Protein AF-R5PN26-F1 (afdb_monomer_lite)

Sequence (112 aa):
MVNINLGKIKCIGTSKNRIDGLVLKRNVTIREAKYILVNILGIELLTKDDFEDLEEYQEQNKEYTRVVNDWLSGKTDDTAIMEFAYDCSDDAIGIFNLIAIIYYLKKRNVID

Structure (mmCIF, N/CA/C/O backbone):
data_AF-R5PN26-F1
#
_entry.id   AF-R5PN26-F1
#
loop_
_atom_site.group_PDB
_atom_site.id
_atom_site.type_symbol
_atom_site.label_atom_id
_atom_site.label_alt_id
_atom_site.label_comp_id
_atom_site.label_asym_id
_atom_site.label_entity_id
_atom_site.label_seq_id
_atom_site.pdbx_PDB_ins_code
_atom_site.Cartn_x
_atom_site.Cartn_y
_atom_site.Cartn_z
_atom_site.occupancy
_atom_site.B_iso_or_equiv
_atom_site.auth_seq_id
_atom_site.auth_comp_id
_atom_site.auth_asym_id
_atom_site.auth_atom_id
_atom_site.pdbx_PDB_model_num
ATOM 1 N N . MET A 1 1 ? -9.295 -18.587 -17.925 1.00 70.00 1 MET A N 1
ATOM 2 C CA . MET A 1 1 ? -7.984 -17.917 -17.790 1.00 70.00 1 MET A CA 1
ATOM 3 C C . MET A 1 1 ? -8.115 -16.518 -18.367 1.00 70.00 1 MET A C 1
ATOM 5 O O . MET A 1 1 ? -8.630 -16.397 -19.471 1.00 70.00 1 MET A O 1
ATOM 9 N N . VAL A 1 2 ? -7.743 -15.482 -17.616 1.00 79.56 2 VAL A N 1
ATOM 10 C CA . VAL A 1 2 ? -7.818 -14.082 -18.070 1.00 79.56 2 VAL A CA 1
ATOM 11 C C . VAL A 1 2 ? -6.402 -13.603 -18.366 1.00 79.56 2 VAL A C 1
ATOM 13 O O . VAL A 1 2 ? -5.504 -13.835 -17.563 1.00 79.56 2 VAL A O 1
ATOM 16 N N . ASN A 1 3 ? -6.204 -12.959 -19.515 1.00 84.00 3 ASN A N 1
ATOM 17 C CA . ASN A 1 3 ? -4.937 -12.320 -19.855 1.00 84.00 3 ASN A CA 1
ATOM 18 C C . ASN A 1 3 ? -4.948 -10.877 -19.323 1.00 84.00 3 ASN A C 1
ATOM 20 O O . ASN A 1 3 ? -5.853 -10.111 -19.656 1.00 84.00 3 ASN A O 1
ATOM 24 N N . ILE A 1 4 ? -3.977 -10.523 -18.478 1.00 84.31 4 ILE A N 1
ATOM 25 C CA . ILE A 1 4 ? -3.859 -9.194 -17.869 1.00 84.31 4 ILE A CA 1
ATOM 26 C C . ILE A 1 4 ? -2.680 -8.462 -18.509 1.00 84.31 4 ILE A C 1
ATOM 28 O O . ILE A 1 4 ? -1.529 -8.857 -18.344 1.00 84.31 4 ILE A O 1
ATOM 32 N N . ASN A 1 5 ? -2.966 -7.360 -19.204 1.00 87.56 5 ASN A N 1
ATOM 33 C CA . ASN A 1 5 ? -1.947 -6.462 -19.739 1.00 87.56 5 ASN A CA 1
ATOM 34 C C . ASN A 1 5 ? -1.712 -5.292 -18.771 1.00 87.56 5 ASN A C 1
ATOM 36 O O . ASN A 1 5 ? -2.592 -4.454 -18.581 1.00 87.56 5 ASN A O 1
ATOM 40 N N . LEU A 1 6 ? -0.517 -5.223 -18.181 1.00 88.25 6 LEU A N 1
ATOM 41 C CA . LEU A 1 6 ? -0.125 -4.146 -17.262 1.00 88.25 6 LEU A CA 1
ATOM 42 C C . LEU A 1 6 ? 0.404 -2.897 -17.985 1.00 88.25 6 LEU A C 1
ATOM 44 O O . LEU A 1 6 ? 0.487 -1.824 -17.387 1.00 88.25 6 LEU A O 1
ATOM 48 N N . GLY A 1 7 ? 0.748 -3.006 -19.269 1.00 89.44 7 GLY A N 1
ATOM 49 C CA . GLY A 1 7 ? 1.362 -1.925 -20.031 1.00 89.44 7 GLY A CA 1
ATOM 50 C C . GLY A 1 7 ? 2.700 -1.465 -19.442 1.00 89.44 7 GLY A C 1
ATOM 51 O O . GLY A 1 7 ? 3.436 -2.236 -18.830 1.00 89.44 7 GLY A O 1
ATOM 52 N N . LYS A 1 8 ? 3.028 -0.186 -19.649 1.00 92.62 8 LYS A N 1
ATOM 53 C CA . LYS A 1 8 ? 4.227 0.435 -19.072 1.00 92.62 8 LYS A CA 1
ATOM 54 C C . LYS A 1 8 ? 3.976 0.795 -17.609 1.00 92.62 8 LYS A C 1
ATOM 56 O O . LYS A 1 8 ? 2.903 1.296 -17.281 1.00 92.62 8 LYS A O 1
ATOM 61 N N . ILE A 1 9 ? 4.986 0.582 -16.772 1.00 91.69 9 ILE A N 1
ATOM 62 C CA . ILE A 1 9 ? 4.992 0.941 -15.352 1.00 91.69 9 ILE A CA 1
ATOM 63 C C . ILE A 1 9 ? 6.186 1.865 -15.131 1.00 91.69 9 ILE A C 1
ATOM 65 O O . ILE A 1 9 ? 7.284 1.593 -15.620 1.00 91.69 9 ILE A O 1
ATOM 69 N N . LYS A 1 10 ? 5.962 2.982 -14.439 1.00 93.75 10 LYS A N 1
ATOM 70 C CA . LYS A 1 10 ? 7.027 3.909 -14.052 1.00 93.75 10 LYS A CA 1
ATOM 71 C C . LYS A 1 10 ? 7.473 3.580 -12.636 1.00 93.75 10 LYS A C 1
ATOM 73 O O . LYS A 1 10 ? 6.661 3.608 -11.712 1.00 93.75 10 LYS A O 1
ATOM 78 N N . CYS A 1 11 ? 8.761 3.312 -12.486 1.00 92.31 11 CYS A N 1
ATOM 79 C CA . CYS A 1 11 ? 9.367 2.964 -11.211 1.00 92.31 11 CYS A CA 1
ATOM 80 C C . CYS A 1 11 ? 10.362 4.038 -10.774 1.00 92.31 11 CYS A C 1
ATOM 82 O O . CYS A 1 11 ? 10.941 4.743 -11.603 1.00 92.31 11 CYS A O 1
ATOM 84 N N . ILE A 1 12 ? 10.563 4.126 -9.467 1.00 91.06 12 ILE A N 1
ATOM 85 C CA . ILE A 1 12 ? 11.669 4.836 -8.837 1.00 91.06 12 ILE A CA 1
ATOM 86 C C . ILE A 1 12 ? 12.792 3.815 -8.662 1.00 91.06 12 ILE A C 1
ATOM 88 O O . ILE A 1 12 ? 12.549 2.685 -8.236 1.00 91.06 12 ILE A O 1
ATOM 92 N N . GLY A 1 13 ? 14.015 4.191 -9.017 1.00 85.50 13 GLY A N 1
ATOM 93 C CA . GLY A 1 13 ? 15.165 3.311 -8.884 1.00 85.50 13 GLY A CA 1
ATOM 94 C C . GLY A 1 13 ? 16.448 4.070 -8.601 1.00 85.50 13 GLY A C 1
ATOM 95 O O . GLY A 1 13 ? 16.528 5.287 -8.773 1.00 85.50 13 GLY A O 1
ATOM 96 N N . THR A 1 14 ? 17.461 3.330 -8.165 1.00 77.50 14 THR A N 1
ATOM 97 C CA . THR A 1 14 ? 18.801 3.873 -7.913 1.00 77.50 14 THR A CA 1
ATOM 98 C C . THR A 1 14 ? 19.665 3.826 -9.169 1.00 77.50 14 THR A C 1
ATOM 100 O O . THR A 1 14 ? 19.384 3.100 -10.125 1.00 77.50 14 THR A O 1
ATOM 103 N N . SER A 1 15 ? 20.803 4.524 -9.136 1.00 70.25 15 SER A N 1
ATOM 104 C CA . SER A 1 15 ? 21.841 4.462 -10.178 1.00 70.25 15 SER A CA 1
ATOM 105 C C . SER A 1 15 ? 22.405 3.054 -10.430 1.00 70.25 15 SER A C 1
ATOM 107 O O . SER A 1 15 ? 23.119 2.851 -11.408 1.00 70.25 15 SER A O 1
ATOM 109 N N . LYS A 1 16 ? 22.080 2.073 -9.576 1.00 77.50 16 LYS A N 1
ATOM 110 C CA . LYS A 1 16 ? 22.472 0.662 -9.704 1.00 77.50 16 LYS A CA 1
ATOM 111 C C . LYS A 1 16 ? 21.394 -0.216 -10.359 1.00 77.50 16 LYS A C 1
ATOM 113 O O . LYS A 1 16 ? 21.467 -1.434 -10.239 1.00 77.50 16 LYS A O 1
ATOM 118 N N . ASN A 1 17 ? 20.393 0.371 -11.024 1.00 70.88 17 ASN A N 1
ATOM 119 C CA . ASN A 1 17 ? 19.265 -0.334 -11.656 1.00 70.88 17 ASN A CA 1
ATOM 120 C C . ASN A 1 17 ? 18.422 -1.194 -10.694 1.00 70.88 17 ASN A C 1
ATOM 122 O O . ASN A 1 17 ? 17.723 -2.109 -11.129 1.00 70.88 17 ASN A O 1
ATOM 126 N N . ARG A 1 18 ? 18.455 -0.895 -9.390 1.00 82.50 18 ARG A N 1
ATOM 127 C CA . ARG A 1 18 ? 17.512 -1.464 -8.421 1.00 82.50 18 ARG A CA 1
ATOM 128 C C . ARG A 1 18 ? 16.217 -0.657 -8.460 1.00 82.50 18 ARG A C 1
ATOM 130 O O . ARG A 1 18 ? 16.283 0.572 -8.469 1.00 82.50 18 ARG A O 1
ATOM 137 N N . ILE A 1 19 ? 15.080 -1.348 -8.512 1.00 86.00 19 ILE A N 1
ATOM 138 C CA . ILE A 1 19 ? 13.759 -0.738 -8.342 1.00 86.00 19 ILE A CA 1
ATOM 139 C C . ILE A 1 19 ? 13.525 -0.596 -6.845 1.00 86.00 19 ILE A C 1
ATOM 141 O O . IL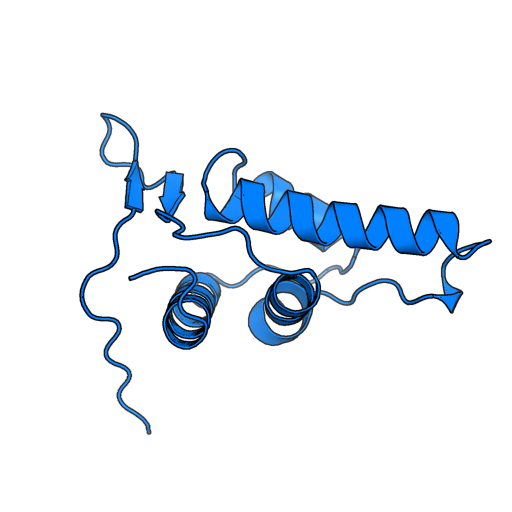E A 1 19 ? 13.525 -1.598 -6.138 1.00 86.00 19 ILE A O 1
ATOM 145 N N . ASP A 1 20 ? 13.330 0.637 -6.400 1.00 86.31 20 ASP A N 1
ATOM 146 C CA . ASP A 1 20 ? 13.083 0.946 -4.994 1.00 86.31 20 ASP A CA 1
ATOM 147 C C . ASP A 1 20 ? 11.592 1.222 -4.760 1.00 86.31 20 ASP A C 1
ATOM 149 O O . ASP A 1 20 ? 11.100 0.965 -3.675 1.00 86.31 20 ASP A O 1
ATOM 153 N N . GLY A 1 21 ? 10.842 1.672 -5.775 1.00 90.81 21 GLY A N 1
ATOM 154 C CA . GLY A 1 21 ? 9.400 1.895 -5.647 1.00 90.81 21 GLY A CA 1
ATOM 155 C C . GLY A 1 21 ? 8.696 2.211 -6.965 1.00 90.81 21 GLY A C 1
ATOM 156 O O . GLY A 1 21 ? 9.260 2.092 -8.055 1.00 90.81 21 GLY A O 1
ATOM 157 N N . LEU A 1 22 ? 7.443 2.646 -6.873 1.00 94.06 22 LEU A N 1
ATOM 158 C CA . LEU A 1 22 ? 6.583 3.053 -7.982 1.00 94.06 22 LEU A CA 1
ATOM 159 C C . LEU A 1 22 ? 6.412 4.575 -8.009 1.00 94.06 22 LEU A C 1
ATOM 161 O O . LEU A 1 22 ? 6.343 5.236 -6.974 1.00 94.06 22 LEU A O 1
ATOM 165 N N . VAL A 1 23 ? 6.269 5.146 -9.207 1.00 95.31 23 VAL A N 1
ATOM 166 C CA . VAL A 1 23 ? 5.875 6.554 -9.348 1.00 95.31 23 VAL A CA 1
ATOM 167 C C . VAL A 1 23 ? 4.363 6.666 -9.147 1.00 95.31 23 VAL A C 1
ATOM 169 O O . VAL A 1 23 ? 3.582 6.319 -10.036 1.00 95.31 23 VAL A O 1
ATOM 172 N N . LEU A 1 24 ? 3.950 7.158 -7.977 1.00 96.19 24 LEU A N 1
ATOM 173 C CA . LEU A 1 24 ? 2.543 7.353 -7.622 1.00 96.19 24 LEU A CA 1
ATOM 174 C C . LEU A 1 24 ? 2.028 8.724 -8.099 1.00 96.19 24 LEU A C 1
ATOM 176 O O . LEU A 1 24 ? 2.691 9.743 -7.930 1.00 96.19 24 LEU A O 1
ATOM 180 N N . LYS A 1 25 ? 0.811 8.768 -8.650 1.00 97.06 25 LYS A N 1
ATOM 181 C CA . LYS A 1 25 ? 0.070 10.006 -8.975 1.00 97.06 25 LYS A CA 1
ATOM 182 C C . LYS A 1 25 ? -0.507 10.682 -7.734 1.00 97.06 25 LYS A C 1
ATOM 184 O O . LYS A 1 25 ? -0.719 11.890 -7.719 1.00 97.06 25 LYS A O 1
ATOM 189 N N . ARG A 1 26 ? -0.835 9.873 -6.729 1.00 97.69 26 ARG A N 1
ATOM 190 C CA . ARG A 1 26 ? -1.383 10.262 -5.429 1.00 97.69 26 ARG A CA 1
ATOM 191 C C . ARG A 1 26 ? -1.086 9.165 -4.417 1.00 97.69 26 ARG A C 1
ATOM 193 O O . ARG A 1 26 ? -0.859 8.023 -4.806 1.00 97.69 26 ARG A O 1
ATOM 200 N N . ASN A 1 27 ? -1.216 9.486 -3.138 1.00 97.75 27 ASN A N 1
ATOM 201 C CA . ASN A 1 27 ? -1.205 8.466 -2.101 1.00 97.75 27 ASN A CA 1
ATOM 202 C C . ASN A 1 27 ? -2.438 7.550 -2.213 1.00 97.75 27 ASN A C 1
ATOM 204 O O . ASN A 1 27 ? -3.531 7.981 -2.618 1.00 97.75 27 ASN A O 1
ATOM 208 N N . VAL A 1 28 ? -2.269 6.280 -1.843 1.00 97.62 28 VAL A N 1
ATOM 209 C CA . VAL A 1 28 ? -3.392 5.370 -1.616 1.00 97.62 28 VAL A CA 1
ATOM 210 C C . VAL A 1 28 ? -4.191 5.844 -0.408 1.00 97.62 28 VAL A C 1
ATOM 212 O O . VAL A 1 28 ? -3.640 6.339 0.575 1.00 97.62 28 VAL A O 1
ATOM 215 N N . THR A 1 29 ? -5.508 5.706 -0.495 1.00 97.94 29 THR A N 1
ATOM 216 C CA . THR A 1 29 ? -6.424 5.969 0.622 1.00 97.94 29 THR A CA 1
ATOM 217 C C . THR A 1 29 ? -6.380 4.827 1.638 1.00 97.94 29 THR A C 1
ATOM 219 O O . THR A 1 29 ? -5.985 3.717 1.291 1.00 97.94 29 THR A O 1
ATOM 222 N N . ILE A 1 30 ? -6.896 5.039 2.852 1.00 96.88 30 ILE A N 1
ATOM 223 C CA . ILE A 1 30 ? -7.029 3.968 3.857 1.00 96.88 30 ILE A CA 1
ATOM 224 C C . ILE A 1 30 ? -7.764 2.733 3.319 1.00 96.88 30 ILE A C 1
ATOM 226 O O . ILE A 1 30 ? -7.338 1.604 3.538 1.00 96.88 30 ILE A O 1
ATOM 230 N N . ARG A 1 31 ? -8.841 2.917 2.544 1.00 96.69 31 ARG A N 1
ATOM 231 C CA . ARG A 1 31 ? -9.582 1.792 1.951 1.00 96.69 31 ARG A CA 1
ATOM 232 C C . ARG A 1 31 ? -8.716 1.005 0.967 1.00 96.69 31 ARG A C 1
ATOM 234 O O . ARG A 1 31 ? -8.826 -0.212 0.889 1.00 96.69 31 ARG A O 1
ATOM 241 N N . GLU A 1 32 ? -7.875 1.697 0.206 1.00 97.81 32 GLU A N 1
ATOM 242 C CA . GLU A 1 32 ? -6.965 1.068 -0.750 1.00 97.81 32 GLU A CA 1
ATOM 243 C C . GLU A 1 32 ? -5.790 0.383 -0.052 1.00 97.81 32 GLU A C 1
ATOM 245 O O . GLU A 1 32 ? -5.446 -0.726 -0.447 1.00 97.81 32 GLU A O 1
ATOM 250 N N . ALA A 1 33 ? -5.246 0.989 1.005 1.00 95.81 33 ALA A N 1
ATOM 251 C CA . ALA A 1 33 ? -4.221 0.386 1.850 1.00 95.81 33 ALA A CA 1
ATOM 252 C C . ALA A 1 33 ? -4.734 -0.908 2.500 1.00 95.81 33 ALA A C 1
ATOM 254 O O . ALA A 1 33 ? -4.138 -1.961 2.299 1.00 95.81 33 ALA A O 1
ATOM 255 N N . LYS A 1 34 ? -5.903 -0.876 3.161 1.00 93.94 34 LYS A N 1
ATOM 256 C CA . LYS A 1 34 ? -6.525 -2.084 3.731 1.00 93.94 34 LYS A CA 1
ATOM 257 C C . LYS A 1 34 ? -6.819 -3.148 2.677 1.00 93.94 34 LYS A C 1
ATOM 259 O O . LYS A 1 34 ? -6.652 -4.330 2.947 1.00 93.94 34 LYS A O 1
ATOM 264 N N . TYR A 1 35 ? -7.238 -2.755 1.471 1.00 95.31 35 TYR A N 1
ATOM 265 C CA . TYR A 1 35 ? -7.444 -3.720 0.391 1.00 95.31 35 TYR A CA 1
ATOM 266 C C . TYR A 1 35 ? -6.139 -4.429 0.016 1.00 95.31 35 TYR A C 1
ATOM 268 O O . TYR A 1 35 ? -6.141 -5.647 -0.123 1.00 95.31 35 TYR A O 1
ATOM 276 N N . ILE A 1 36 ? -5.037 -3.685 -0.124 1.00 93.81 36 ILE A N 1
ATOM 277 C CA . ILE A 1 36 ? -3.717 -4.252 -0.423 1.00 93.81 36 ILE A CA 1
ATOM 278 C C . ILE A 1 36 ? -3.284 -5.208 0.691 1.00 93.81 36 ILE A C 1
ATOM 280 O O . ILE A 1 36 ? -2.984 -6.360 0.397 1.00 93.81 36 ILE A O 1
ATOM 284 N N . LEU A 1 37 ? -3.317 -4.755 1.946 1.00 90.69 37 LEU A N 1
ATOM 285 C CA . LEU A 1 37 ? -2.890 -5.542 3.104 1.00 90.69 37 LEU A CA 1
ATOM 286 C C . LEU A 1 37 ? -3.722 -6.829 3.246 1.00 90.69 37 LEU A C 1
ATOM 288 O O . LEU A 1 37 ? -3.171 -7.920 3.212 1.00 90.69 37 LEU A O 1
ATOM 292 N N . VAL A 1 38 ? -5.052 -6.725 3.277 1.00 90.81 38 VAL A N 1
ATOM 293 C CA . VAL A 1 38 ? -5.925 -7.883 3.539 1.00 90.81 38 VAL A CA 1
ATOM 294 C C . VAL A 1 38 ? -6.095 -8.773 2.309 1.00 90.81 38 VAL A C 1
ATOM 296 O O . VAL A 1 38 ? -5.948 -9.985 2.381 1.00 90.81 38 VAL A O 1
ATOM 299 N N . ASN A 1 39 ? -6.438 -8.195 1.155 1.00 91.31 39 ASN A N 1
ATOM 300 C CA . ASN A 1 39 ? -6.918 -8.983 0.010 1.00 91.31 39 ASN A CA 1
ATOM 301 C C . ASN A 1 39 ? -5.800 -9.395 -0.946 1.00 91.31 39 ASN A C 1
ATOM 303 O O . ASN A 1 39 ? -6.004 -10.307 -1.745 1.00 91.31 39 ASN A O 1
ATOM 307 N N . ILE A 1 40 ? -4.668 -8.687 -0.935 1.00 91.38 40 ILE A N 1
ATOM 308 C CA . ILE A 1 40 ? -3.536 -9.012 -1.808 1.00 91.38 40 ILE A CA 1
ATOM 309 C C . ILE A 1 40 ? -2.400 -9.641 -1.008 1.00 91.38 40 ILE A C 1
ATOM 311 O O . ILE A 1 40 ? -1.804 -10.602 -1.482 1.00 91.38 40 ILE A O 1
ATOM 315 N N . LEU A 1 41 ? -2.103 -9.113 0.182 1.00 87.06 41 LEU A N 1
ATOM 316 C CA . LEU A 1 41 ? -1.025 -9.624 1.026 1.00 87.06 41 LEU A CA 1
ATOM 317 C C . LEU A 1 41 ? -1.487 -10.685 2.030 1.00 87.06 41 LEU A C 1
ATOM 319 O O . LEU A 1 41 ? -0.638 -11.423 2.507 1.00 87.06 41 LEU A O 1
ATOM 323 N N . GLY A 1 42 ? -2.793 -10.811 2.290 1.00 85.38 42 GLY A N 1
ATOM 324 C CA . GLY A 1 42 ? -3.332 -11.800 3.231 1.00 85.38 42 GLY A CA 1
ATOM 325 C C . GLY A 1 42 ? -3.190 -11.408 4.702 1.00 85.38 42 GLY A C 1
ATOM 326 O O . GLY A 1 42 ? -3.455 -12.228 5.565 1.00 85.38 42 GLY A O 1
ATOM 327 N N . ILE A 1 43 ? -2.800 -10.165 4.991 1.00 85.06 43 ILE A N 1
ATOM 328 C CA . ILE A 1 43 ? -2.527 -9.692 6.349 1.00 85.06 43 ILE A CA 1
ATOM 329 C C . ILE A 1 43 ? -3.852 -9.446 7.075 1.00 85.06 43 ILE A C 1
ATOM 331 O O . ILE A 1 43 ? -4.664 -8.619 6.639 1.00 85.06 43 ILE A O 1
ATOM 335 N N . GLU A 1 44 ? -4.055 -10.138 8.192 1.00 87.25 44 GLU A N 1
ATOM 336 C CA . GLU A 1 44 ? -5.164 -9.879 9.107 1.00 87.25 44 GLU A CA 1
ATOM 337 C C . GLU A 1 44 ? -4.940 -8.540 9.817 1.00 87.25 44 GLU A C 1
ATOM 339 O O . GLU A 1 44 ? -3.879 -8.286 10.367 1.00 87.25 44 GLU A O 1
ATOM 344 N N . LEU A 1 45 ? -5.910 -7.628 9.752 1.00 88.62 45 LEU A N 1
ATOM 345 C CA . LEU A 1 45 ? -5.777 -6.309 10.372 1.00 88.62 45 LEU A CA 1
ATOM 346 C C . LEU A 1 45 ? -6.587 -6.245 11.656 1.00 88.62 45 LEU A C 1
ATOM 348 O O . LEU A 1 45 ? -7.730 -6.703 11.680 1.00 88.62 45 LEU A O 1
ATOM 352 N N . LEU A 1 46 ? -6.038 -5.544 12.646 1.00 88.88 46 LEU A N 1
ATOM 353 C CA . LEU A 1 46 ? -6.750 -5.206 13.869 1.00 88.88 46 LEU A CA 1
ATOM 354 C C . LEU A 1 46 ? -8.054 -4.466 13.543 1.00 88.88 46 LEU A C 1
ATOM 356 O O . LEU A 1 46 ? -8.143 -3.570 12.684 1.00 88.88 46 LEU A O 1
ATOM 360 N N . THR A 1 47 ? -9.091 -4.883 14.243 1.00 89.88 47 THR A N 1
ATOM 361 C CA . THR A 1 47 ? -10.426 -4.316 14.207 1.00 89.88 47 THR A CA 1
ATOM 362 C C . THR A 1 47 ? -10.564 -3.254 15.287 1.00 89.88 47 THR A C 1
ATOM 364 O O . THR A 1 47 ? -9.656 -3.001 16.066 1.00 89.88 47 THR A O 1
ATOM 367 N N . LYS A 1 48 ? -11.716 -2.586 15.336 1.00 92.50 48 LYS A N 1
ATOM 368 C CA . LYS A 1 48 ? -11.975 -1.597 16.385 1.00 92.50 48 LYS A CA 1
ATOM 369 C C . LYS A 1 48 ? -11.993 -2.231 17.787 1.00 92.50 48 LYS A C 1
ATOM 371 O O . LYS A 1 48 ? -11.703 -1.530 18.746 1.00 92.50 48 LYS A O 1
ATOM 376 N N . ASP A 1 49 ? -12.342 -3.511 17.889 1.00 93.75 49 ASP A N 1
ATOM 377 C CA . ASP A 1 49 ? -12.514 -4.205 19.170 1.00 93.75 49 ASP A CA 1
ATOM 378 C C . ASP A 1 49 ? -11.170 -4.568 19.827 1.00 93.75 49 ASP A C 1
ATOM 380 O O . ASP A 1 49 ? -11.139 -4.928 21.000 1.00 93.75 49 ASP A O 1
ATOM 384 N N . ASP A 1 50 ? -10.069 -4.423 19.086 1.00 92.25 50 ASP A N 1
ATOM 385 C CA . ASP A 1 50 ? -8.705 -4.674 19.552 1.00 92.25 50 ASP A CA 1
ATOM 386 C C . ASP A 1 50 ? -8.062 -3.451 20.239 1.00 92.25 50 ASP A C 1
ATOM 388 O O . ASP A 1 50 ? -6.913 -3.524 20.665 1.00 92.25 50 ASP A O 1
ATOM 392 N N . PHE A 1 51 ? -8.784 -2.328 20.345 1.00 93.19 51 PHE A N 1
ATOM 393 C CA . PHE A 1 51 ? -8.287 -1.067 20.910 1.00 93.19 51 PHE A CA 1
ATOM 394 C C . PHE A 1 51 ? -9.145 -0.591 22.082 1.00 93.19 51 PHE A C 1
ATOM 396 O O . PHE A 1 51 ? -10.357 -0.825 22.116 1.00 93.19 51 PHE A O 1
ATOM 403 N N . GLU A 1 52 ? -8.525 0.123 23.025 1.00 92.44 52 GLU A N 1
ATOM 404 C CA . GLU A 1 52 ? -9.227 0.653 24.201 1.00 92.44 52 GLU A CA 1
ATOM 405 C C . GLU A 1 52 ? -10.190 1.785 23.819 1.00 92.44 52 GLU A C 1
ATOM 407 O O . GLU A 1 52 ? -11.277 1.918 24.396 1.00 92.44 52 GLU A O 1
ATOM 412 N N . ASP A 1 53 ? -9.828 2.575 22.805 1.00 93.62 53 ASP A N 1
ATOM 413 C CA . ASP A 1 53 ? -10.646 3.673 22.318 1.00 93.62 53 ASP A CA 1
ATOM 414 C C . ASP A 1 53 ? -10.607 3.869 20.789 1.00 93.62 53 ASP A C 1
ATOM 416 O O . ASP A 1 53 ? -9.936 3.184 20.013 1.00 93.62 53 ASP A O 1
ATOM 420 N N . LEU A 1 54 ? -11.437 4.807 20.323 1.00 94.81 54 LEU A N 1
ATOM 421 C CA . LEU A 1 54 ? -11.566 5.115 18.902 1.00 94.81 54 LEU A CA 1
ATOM 422 C C . LEU A 1 54 ? -10.368 5.912 18.360 1.00 94.81 54 LEU A C 1
ATOM 424 O O . LEU A 1 54 ? -10.155 5.899 17.146 1.00 94.81 54 LEU A O 1
ATOM 428 N N . GLU A 1 55 ? -9.641 6.631 19.211 1.00 95.75 55 GLU A N 1
ATOM 429 C CA . GLU A 1 55 ? -8.486 7.435 18.820 1.00 95.75 55 GLU A CA 1
ATOM 430 C C . GLU A 1 55 ? -7.323 6.521 18.435 1.00 95.75 55 GLU A C 1
ATOM 432 O O . GLU A 1 55 ? -6.837 6.629 17.307 1.00 95.75 55 GLU A O 1
ATOM 437 N N . GLU A 1 56 ? -6.998 5.530 19.267 1.00 94.56 56 GLU A N 1
ATOM 438 C CA . GLU A 1 56 ? -5.979 4.514 18.973 1.00 94.56 56 GLU A CA 1
ATOM 439 C C . GLU A 1 56 ? -6.278 3.773 17.662 1.00 94.56 56 GLU A C 1
ATOM 441 O O . GLU A 1 56 ? -5.434 3.692 16.764 1.00 94.56 56 GLU A O 1
ATOM 446 N N . TYR A 1 57 ? -7.526 3.330 17.465 1.00 94.12 57 TYR A N 1
ATOM 447 C CA . TYR A 1 57 ? -7.927 2.696 16.205 1.00 94.12 57 TYR A CA 1
ATOM 448 C C . TYR A 1 57 ? -7.761 3.641 14.998 1.00 94.12 57 TYR A C 1
ATOM 450 O O . TYR A 1 57 ? -7.404 3.221 13.890 1.00 94.12 57 TYR A O 1
ATOM 458 N N . GLN A 1 58 ? -8.036 4.939 15.155 1.00 95.38 58 GLN A N 1
ATOM 459 C CA . GLN A 1 58 ? -7.826 5.919 14.087 1.00 95.38 58 GLN A CA 1
ATOM 460 C C . GLN A 1 58 ? -6.343 6.154 13.797 1.00 95.38 58 GLN A C 1
ATOM 462 O O . GLN A 1 58 ? -5.986 6.320 12.627 1.00 95.38 58 GLN A O 1
ATOM 467 N N . GLU A 1 59 ? -5.488 6.161 14.816 1.00 95.12 59 GLU A N 1
ATOM 468 C CA . GLU A 1 59 ? -4.037 6.244 14.660 1.00 95.12 59 GLU A CA 1
ATOM 469 C C . GLU A 1 59 ? -3.486 5.025 13.931 1.00 95.12 59 GLU A C 1
ATOM 471 O O . GLU A 1 59 ? -2.788 5.188 12.927 1.00 95.12 59 GLU A O 1
ATOM 476 N N . GLN A 1 60 ? -3.930 3.824 14.302 1.00 93.06 60 GLN A N 1
ATOM 477 C CA . GLN A 1 60 ? -3.554 2.604 13.598 1.00 93.06 60 GLN A CA 1
ATOM 478 C C . GLN A 1 60 ? -3.951 2.653 12.111 1.00 93.06 60 GLN A C 1
ATOM 480 O O . GLN A 1 60 ? -3.181 2.280 11.225 1.00 93.06 60 GLN A O 1
ATOM 485 N N . ASN A 1 61 ? -5.136 3.182 11.789 1.00 94.06 61 ASN A N 1
ATOM 486 C CA . ASN A 1 61 ? -5.552 3.366 10.396 1.00 94.06 61 ASN A CA 1
ATOM 487 C C . ASN A 1 61 ? -4.663 4.367 9.634 1.00 94.06 61 ASN A C 1
ATOM 489 O O . ASN A 1 61 ? -4.389 4.186 8.441 1.00 94.06 61 ASN A O 1
ATOM 493 N N . LYS A 1 62 ? -4.209 5.442 10.287 1.00 95.56 62 LYS A N 1
ATOM 494 C CA . LYS A 1 62 ? -3.246 6.370 9.673 1.00 95.56 62 LYS A CA 1
ATOM 495 C C . LYS A 1 62 ? -1.925 5.654 9.410 1.00 95.56 62 LYS A C 1
ATOM 497 O O . LYS A 1 62 ? -1.369 5.826 8.325 1.00 95.56 62 LYS A O 1
ATOM 502 N N . GLU A 1 63 ? -1.494 4.801 10.333 1.00 93.31 63 GLU A N 1
ATOM 503 C CA . GLU A 1 63 ? -0.263 4.027 10.207 1.00 93.31 63 GLU A CA 1
ATOM 504 C C . GLU A 1 63 ? -0.310 3.048 9.033 1.00 93.31 63 GLU A C 1
ATOM 506 O O . GLU A 1 63 ? 0.566 3.087 8.169 1.00 93.31 63 GLU A O 1
ATOM 511 N N . TYR A 1 64 ? -1.401 2.289 8.888 1.00 92.75 64 TYR A N 1
ATOM 512 C CA . TYR A 1 64 ? -1.631 1.426 7.719 1.00 92.75 64 TYR A CA 1
ATOM 513 C C . TYR A 1 64 ? -1.492 2.190 6.401 1.00 92.75 64 TYR A C 1
ATOM 515 O O . TYR A 1 64 ? -0.898 1.717 5.432 1.00 92.75 64 TYR A O 1
ATOM 523 N N . THR A 1 65 ? -2.046 3.401 6.354 1.00 95.62 65 THR A N 1
ATOM 524 C CA . THR A 1 65 ? -1.965 4.245 5.160 1.00 95.62 65 THR A CA 1
ATOM 525 C C . THR A 1 65 ? -0.537 4.734 4.927 1.00 95.62 65 THR A C 1
ATOM 527 O O . THR A 1 65 ? -0.089 4.763 3.780 1.00 95.62 65 THR A O 1
ATOM 530 N N . ARG A 1 66 ? 0.177 5.125 5.987 1.00 95.62 66 ARG A N 1
ATOM 531 C CA . ARG A 1 66 ? 1.552 5.627 5.922 1.00 95.62 66 ARG A CA 1
ATOM 532 C C . ARG A 1 66 ? 2.508 4.555 5.410 1.00 95.62 66 ARG A C 1
ATOM 534 O O . ARG A 1 66 ? 3.122 4.770 4.368 1.00 95.62 66 ARG A O 1
ATOM 541 N N . VAL A 1 67 ? 2.555 3.401 6.076 1.00 92.62 67 VAL A N 1
ATOM 542 C CA . VAL A 1 67 ? 3.467 2.292 5.754 1.00 92.62 67 VAL A CA 1
ATOM 543 C C . VAL A 1 67 ? 3.290 1.845 4.307 1.00 92.62 67 VAL A C 1
ATOM 545 O O . VAL A 1 67 ? 4.261 1.779 3.557 1.00 92.62 67 VAL A O 1
ATOM 548 N N . VAL A 1 68 ? 2.045 1.637 3.861 1.00 94.25 68 VAL A N 1
ATOM 549 C CA . VAL A 1 68 ? 1.780 1.209 2.480 1.00 94.25 68 VAL A CA 1
ATOM 550 C C . VAL A 1 68 ? 2.236 2.261 1.466 1.00 94.25 68 VAL A C 1
ATOM 552 O O . VAL A 1 68 ? 2.822 1.909 0.449 1.00 94.25 68 VAL A O 1
ATOM 555 N N . ASN A 1 69 ? 1.995 3.552 1.707 1.00 96.06 69 ASN A N 1
ATOM 556 C CA . ASN A 1 69 ? 2.441 4.598 0.780 1.00 96.06 69 ASN A CA 1
ATOM 557 C C . ASN A 1 69 ? 3.965 4.742 0.744 1.00 96.06 69 ASN A C 1
ATOM 559 O O . ASN A 1 69 ? 4.541 4.899 -0.336 1.00 96.06 69 ASN A O 1
ATOM 563 N N . ASP A 1 70 ? 4.619 4.701 1.901 1.00 94.62 70 ASP A N 1
ATOM 564 C CA . ASP A 1 70 ? 6.071 4.814 1.992 1.00 94.62 70 ASP A CA 1
ATOM 565 C C . ASP A 1 70 ? 6.758 3.600 1.351 1.00 94.62 70 ASP A C 1
ATOM 567 O O . ASP A 1 70 ? 7.738 3.779 0.629 1.00 94.62 70 ASP A O 1
ATOM 571 N N . TRP A 1 71 ? 6.190 2.399 1.496 1.00 92.25 71 TRP A N 1
ATOM 572 C CA . TRP A 1 71 ? 6.677 1.194 0.823 1.00 92.25 71 TRP A CA 1
ATOM 573 C C . TRP A 1 71 ? 6.459 1.261 -0.693 1.00 92.25 71 TRP A C 1
ATOM 575 O O . TRP A 1 71 ? 7.402 1.132 -1.469 1.00 92.25 71 TRP A O 1
ATOM 585 N N . LEU A 1 72 ? 5.241 1.585 -1.147 1.00 93.56 72 LEU A N 1
ATOM 586 C CA . LEU A 1 72 ? 4.934 1.696 -2.578 1.00 93.56 72 LEU A CA 1
ATOM 587 C C . LEU A 1 72 ? 5.779 2.756 -3.295 1.00 93.56 72 LEU A C 1
ATOM 589 O O . LEU A 1 72 ? 6.029 2.619 -4.490 1.00 93.56 72 LEU A O 1
ATOM 593 N N . SER A 1 73 ? 6.185 3.818 -2.598 1.00 93.56 73 SER A N 1
ATOM 594 C CA . SER A 1 73 ? 7.026 4.893 -3.144 1.00 93.56 73 SER A CA 1
ATOM 595 C C . SER A 1 73 ? 8.527 4.672 -2.938 1.00 93.56 73 SER A C 1
ATOM 597 O O . SER A 1 73 ? 9.321 5.487 -3.408 1.00 93.56 73 SER A O 1
ATOM 599 N N . GLY A 1 74 ? 8.925 3.582 -2.277 1.00 89.94 74 GLY A N 1
ATOM 600 C CA . GLY A 1 74 ? 10.326 3.228 -2.065 1.00 89.94 74 GLY A CA 1
ATOM 601 C C . GLY A 1 74 ? 11.058 4.058 -1.019 1.00 89.94 74 GLY A C 1
ATOM 602 O O . GLY A 1 74 ? 12.285 4.121 -1.032 1.00 89.94 74 GLY A O 1
ATOM 603 N N . LYS A 1 75 ? 10.327 4.733 -0.128 1.00 91.44 75 LYS A N 1
ATOM 604 C CA . LYS A 1 75 ? 10.922 5.405 1.039 1.00 91.44 75 LYS A CA 1
ATOM 605 C C . LYS A 1 75 ? 11.300 4.419 2.136 1.00 91.44 75 LYS A C 1
ATOM 607 O O . LYS A 1 75 ? 12.175 4.723 2.940 1.00 91.44 75 LYS A O 1
ATOM 612 N N . THR A 1 76 ? 10.617 3.282 2.172 1.00 87.88 76 THR A N 1
ATOM 613 C CA . THR A 1 76 ? 10.967 2.145 3.012 1.00 87.88 76 THR A CA 1
ATOM 614 C C . THR A 1 76 ? 11.046 0.884 2.163 1.00 87.88 76 THR A C 1
ATOM 616 O O . THR A 1 76 ? 10.511 0.851 1.052 1.00 87.88 76 THR A O 1
ATOM 619 N N . ASP A 1 77 ? 11.745 -0.125 2.666 1.00 82.56 77 ASP A N 1
ATOM 620 C CA . ASP A 1 77 ? 11.960 -1.386 1.967 1.00 82.56 77 ASP A CA 1
ATOM 621 C C . ASP A 1 77 ? 10.925 -2.453 2.356 1.00 82.56 77 ASP A C 1
ATOM 623 O O . ASP A 1 77 ? 10.00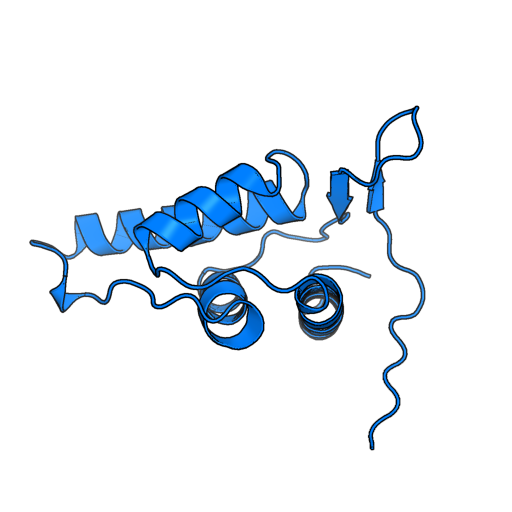6 -2.216 3.145 1.00 82.56 77 ASP A O 1
ATOM 627 N N . ASP A 1 78 ? 11.066 -3.636 1.758 1.00 80.12 78 ASP A N 1
ATOM 628 C CA . ASP A 1 78 ? 10.185 -4.776 2.006 1.00 80.12 78 ASP A CA 1
ATOM 629 C C . ASP A 1 78 ? 10.207 -5.223 3.475 1.00 80.12 78 ASP A C 1
ATOM 631 O O . ASP A 1 78 ? 9.222 -5.783 3.951 1.00 80.12 78 ASP A O 1
ATOM 635 N N . THR A 1 79 ? 11.283 -4.932 4.217 1.00 79.44 79 THR A N 1
ATOM 636 C CA . THR A 1 79 ? 11.390 -5.269 5.640 1.00 79.44 79 THR A CA 1
ATOM 637 C C . THR A 1 79 ? 10.331 -4.531 6.436 1.00 79.44 79 THR A C 1
ATOM 639 O O . THR A 1 79 ? 9.670 -5.150 7.251 1.00 79.44 79 THR A O 1
ATOM 642 N N . ALA A 1 80 ? 10.084 -3.250 6.158 1.00 79.25 80 ALA A N 1
ATOM 643 C CA . ALA A 1 80 ? 9.091 -2.489 6.914 1.00 79.25 80 ALA A CA 1
ATOM 644 C C . ALA A 1 80 ? 7.662 -3.004 6.710 1.00 79.25 80 ALA A C 1
ATOM 646 O O . ALA A 1 80 ? 6.871 -2.997 7.649 1.00 79.25 80 ALA A O 1
ATOM 647 N N . ILE A 1 81 ? 7.315 -3.463 5.499 1.00 76.44 81 ILE A N 1
ATOM 648 C CA . ILE A 1 81 ? 5.996 -4.068 5.290 1.00 76.44 81 ILE A CA 1
ATOM 649 C C . ILE A 1 81 ? 5.934 -5.504 5.811 1.00 76.44 81 ILE A C 1
ATOM 651 O O . ILE A 1 81 ? 4.861 -5.943 6.205 1.00 76.44 81 ILE A O 1
ATOM 655 N N . MET A 1 82 ? 7.060 -6.221 5.840 1.00 76.44 82 MET A N 1
ATOM 656 C CA . MET A 1 82 ? 7.160 -7.541 6.459 1.00 76.44 82 MET A CA 1
ATOM 657 C C . MET A 1 82 ? 7.081 -7.476 7.985 1.00 76.44 82 MET A C 1
ATOM 659 O O . MET A 1 82 ? 6.365 -8.276 8.560 1.00 76.44 82 MET A O 1
ATOM 663 N N . GLU A 1 83 ? 7.779 -6.550 8.640 1.00 77.81 83 GLU A N 1
ATOM 664 C CA . GLU A 1 83 ? 7.689 -6.299 10.086 1.00 77.81 83 GLU A CA 1
ATOM 665 C C . GLU A 1 83 ? 6.259 -5.922 10.456 1.00 77.81 83 GLU A C 1
ATOM 667 O O . GLU A 1 83 ? 5.652 -6.551 11.313 1.00 77.81 83 GLU A O 1
ATOM 672 N N . PHE A 1 84 ? 5.673 -4.992 9.700 1.00 73.56 84 PHE A N 1
ATOM 673 C CA . PHE A 1 84 ? 4.266 -4.649 9.835 1.00 73.56 84 PHE A CA 1
ATOM 674 C C . PHE A 1 84 ? 3.339 -5.861 9.616 1.00 73.56 84 PHE A C 1
ATOM 676 O O . PHE A 1 84 ? 2.333 -6.005 10.310 1.00 73.56 84 PHE A O 1
ATOM 683 N N . ALA A 1 85 ? 3.656 -6.731 8.650 1.00 69.94 85 ALA A N 1
ATOM 684 C CA . ALA A 1 85 ? 2.913 -7.964 8.429 1.00 69.94 85 ALA A CA 1
ATOM 685 C C . ALA A 1 85 ? 3.053 -8.914 9.619 1.00 69.94 85 ALA A C 1
ATOM 687 O O . ALA A 1 85 ? 2.024 -9.401 10.049 1.00 69.94 85 ALA A O 1
ATOM 688 N N . TYR A 1 86 ? 4.251 -9.112 10.181 1.00 69.00 86 TYR A N 1
ATOM 689 C CA . TYR A 1 86 ? 4.494 -9.938 11.372 1.00 69.00 86 TYR A CA 1
ATOM 690 C C . TYR A 1 86 ? 3.750 -9.429 12.608 1.00 69.00 86 TYR A C 1
ATOM 692 O O . TYR A 1 86 ? 3.200 -10.232 13.355 1.00 69.00 86 TYR A O 1
ATOM 700 N N . ASP A 1 87 ? 3.676 -8.110 12.800 1.00 68.81 87 ASP A N 1
ATOM 701 C CA . ASP A 1 87 ? 2.893 -7.504 13.887 1.00 68.81 87 ASP A CA 1
ATOM 702 C C . ASP A 1 87 ? 1.384 -7.790 13.752 1.00 68.81 87 ASP A C 1
ATOM 704 O O . ASP A 1 87 ? 0.631 -7.676 14.718 1.00 68.81 87 ASP A O 1
ATOM 708 N N . CYS A 1 88 ? 0.936 -8.149 12.546 1.00 61.16 88 CYS A N 1
ATOM 709 C CA . CYS A 1 88 ? -0.466 -8.343 12.193 1.00 61.16 88 CYS A CA 1
ATOM 710 C C . CYS A 1 88 ? -0.833 -9.814 11.874 1.00 61.16 88 CYS A C 1
ATOM 712 O O . CYS A 1 88 ? -1.992 -10.193 12.010 1.00 61.16 88 CYS A O 1
ATOM 714 N N . SER A 1 89 ? 0.112 -10.647 11.420 1.00 61.75 89 SER A N 1
ATOM 715 C CA . SER A 1 89 ? -0.083 -12.042 10.996 1.00 61.75 89 SER A CA 1
ATOM 716 C C . SER A 1 89 ? 1.257 -12.787 10.826 1.00 61.75 89 SER A C 1
ATOM 718 O O . SER A 1 89 ? 2.235 -12.202 10.370 1.00 61.75 89 SER A O 1
ATOM 720 N N . ASP A 1 90 ? 1.282 -14.105 11.029 1.00 62.53 90 ASP A N 1
ATOM 721 C CA . ASP A 1 90 ? 2.474 -14.947 10.788 1.00 62.53 90 ASP A CA 1
ATOM 722 C C . ASP A 1 90 ? 2.696 -15.328 9.298 1.00 62.53 90 ASP A C 1
ATOM 724 O O . ASP A 1 90 ? 3.577 -16.134 8.976 1.00 62.53 90 ASP A O 1
ATOM 728 N N . ASP A 1 91 ? 1.902 -14.785 8.367 1.00 58.75 91 ASP A N 1
ATOM 729 C CA . ASP A 1 91 ? 1.923 -15.183 6.956 1.00 58.75 91 ASP A CA 1
ATOM 730 C C . ASP A 1 91 ? 3.024 -14.485 6.133 1.00 58.75 91 ASP A C 1
ATOM 732 O O . ASP A 1 91 ? 3.240 -13.272 6.185 1.00 58.75 91 ASP A O 1
ATOM 736 N N . ALA A 1 92 ? 3.711 -15.259 5.286 1.00 59.97 92 ALA A N 1
ATOM 737 C CA . ALA A 1 92 ? 4.762 -14.744 4.410 1.00 59.97 92 ALA A CA 1
ATOM 738 C C . ALA A 1 92 ? 4.197 -13.998 3.183 1.00 59.97 92 ALA A C 1
ATOM 740 O O . ALA A 1 92 ? 3.346 -14.509 2.451 1.00 59.97 92 ALA A O 1
ATOM 741 N N . ILE A 1 93 ? 4.758 -12.824 2.869 1.00 66.75 93 ILE A N 1
ATOM 742 C CA . ILE A 1 93 ? 4.402 -12.058 1.665 1.00 66.75 93 ILE A CA 1
ATOM 743 C C . ILE A 1 93 ? 4.927 -12.764 0.402 1.00 66.75 93 ILE A C 1
ATOM 745 O O . ILE A 1 93 ? 6.128 -12.949 0.208 1.00 66.75 93 ILE A O 1
ATOM 749 N N . GLY A 1 94 ? 4.016 -13.135 -0.501 1.00 64.06 94 GLY A N 1
ATOM 750 C CA . GLY A 1 94 ? 4.344 -13.811 -1.758 1.00 64.06 94 GLY A CA 1
ATOM 751 C C . GLY A 1 94 ? 4.901 -12.883 -2.849 1.00 64.06 94 GLY A C 1
ATOM 752 O O . GLY A 1 94 ? 4.408 -11.777 -3.067 1.00 64.06 94 GLY A O 1
ATOM 753 N N . ILE A 1 95 ? 5.865 -13.375 -3.638 1.00 58.94 95 ILE A N 1
ATOM 754 C CA . ILE A 1 95 ? 6.550 -12.611 -4.707 1.00 58.94 95 ILE A CA 1
ATOM 755 C C . ILE A 1 95 ? 5.617 -12.102 -5.828 1.00 58.94 95 ILE A C 1
ATOM 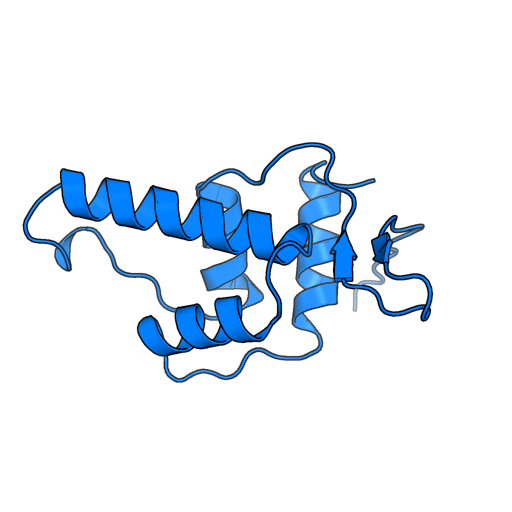757 O O . ILE A 1 95 ? 5.889 -11.084 -6.463 1.00 58.94 95 ILE A O 1
ATOM 761 N N . PHE A 1 96 ? 4.487 -12.777 -6.070 1.00 66.88 96 PHE A N 1
ATOM 762 C CA . PHE A 1 96 ? 3.499 -12.371 -7.081 1.00 66.88 96 PHE A CA 1
ATOM 763 C C . PHE A 1 96 ? 2.552 -11.264 -6.607 1.00 66.88 96 PHE A C 1
ATOM 765 O O . PHE A 1 96 ? 1.839 -10.674 -7.427 1.00 66.88 96 PHE A O 1
ATOM 772 N N . ASN A 1 97 ? 2.567 -10.929 -5.316 1.00 81.81 97 ASN A N 1
ATOM 773 C CA . ASN A 1 97 ? 1.670 -9.926 -4.759 1.00 81.81 97 ASN A CA 1
ATOM 774 C C . ASN A 1 97 ? 1.947 -8.539 -5.350 1.00 81.81 97 ASN A C 1
ATOM 776 O O . ASN A 1 97 ? 1.007 -7.787 -5.599 1.00 81.81 97 ASN A O 1
ATOM 780 N N . LEU A 1 98 ? 3.201 -8.232 -5.710 1.00 84.56 98 LEU A N 1
ATOM 781 C CA . LEU A 1 98 ? 3.547 -6.973 -6.373 1.00 84.56 98 LEU A CA 1
ATOM 782 C C . LEU A 1 98 ? 2.832 -6.804 -7.727 1.00 84.56 98 LEU A C 1
ATOM 784 O O . LEU A 1 98 ? 2.365 -5.713 -8.048 1.00 84.56 98 LEU A O 1
ATOM 788 N N . ILE A 1 99 ? 2.672 -7.880 -8.507 1.00 89.25 99 ILE A N 1
ATOM 789 C CA . ILE A 1 99 ? 1.946 -7.836 -9.788 1.00 89.25 99 ILE A CA 1
ATOM 790 C C . ILE A 1 99 ? 0.457 -7.545 -9.557 1.00 89.25 99 ILE A C 1
ATOM 792 O O . ILE A 1 99 ? -0.128 -6.706 -10.250 1.00 89.25 99 ILE A O 1
ATOM 796 N N . ALA A 1 100 ? -0.153 -8.201 -8.567 1.00 91.31 100 ALA A N 1
ATOM 797 C CA . ALA A 1 100 ? -1.547 -7.964 -8.197 1.00 91.31 100 ALA A CA 1
ATOM 798 C C . ALA A 1 100 ? -1.766 -6.535 -7.667 1.00 91.31 100 ALA A C 1
ATOM 800 O O . ALA A 1 100 ? -2.747 -5.884 -8.038 1.00 91.31 100 ALA A O 1
ATOM 801 N N . ILE A 1 101 ? -0.820 -6.014 -6.878 1.00 93.19 101 ILE A N 1
ATOM 802 C CA .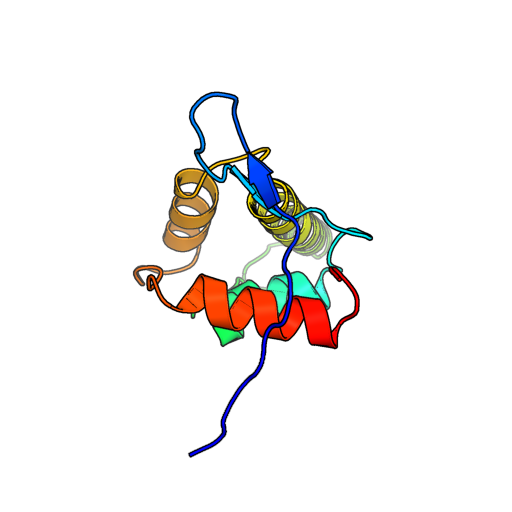 ILE A 1 101 ? -0.806 -4.626 -6.402 1.00 93.19 101 ILE A CA 1
ATOM 803 C C . ILE A 1 101 ? -0.730 -3.663 -7.583 1.00 93.19 101 ILE A C 1
ATOM 805 O O . ILE A 1 101 ? -1.577 -2.783 -7.693 1.00 93.19 101 ILE A O 1
ATOM 809 N N . ILE A 1 102 ? 0.217 -3.837 -8.507 1.00 93.81 102 ILE A N 1
ATOM 810 C CA . ILE A 1 102 ? 0.355 -2.965 -9.684 1.00 93.81 102 I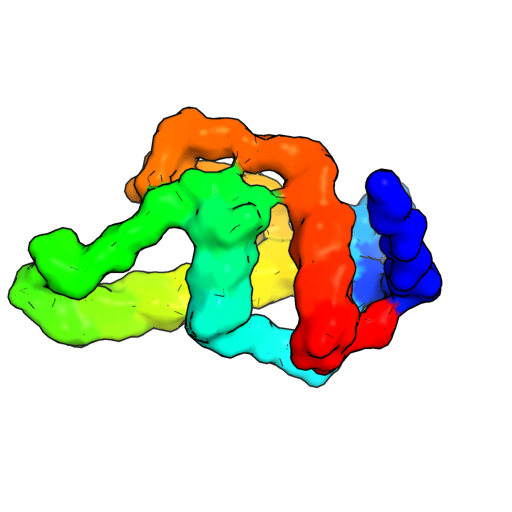LE A CA 1
ATOM 811 C C . 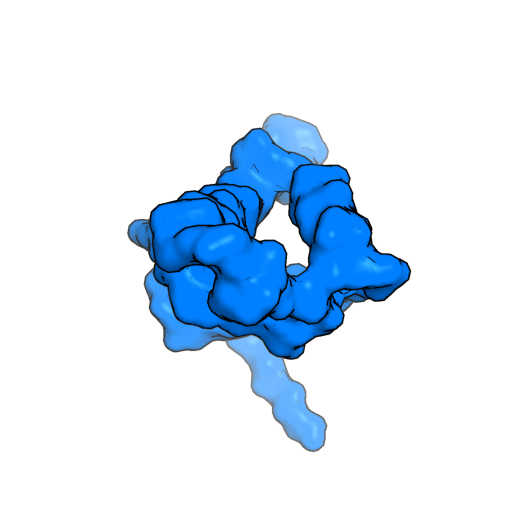ILE A 1 102 ? -0.938 -2.956 -10.503 1.00 93.81 102 ILE A C 1
ATOM 813 O O . ILE A 1 102 ? -1.438 -1.886 -10.860 1.00 93.81 102 ILE A O 1
ATOM 817 N N . TYR A 1 103 ? -1.526 -4.128 -10.758 1.00 94.44 103 TYR A N 1
ATOM 818 C CA . TYR A 1 103 ? -2.802 -4.225 -11.463 1.00 94.44 103 TYR A CA 1
ATOM 819 C C . TYR A 1 103 ? -3.920 -3.455 -10.742 1.00 94.44 103 TYR A C 1
ATOM 821 O O . TYR A 1 103 ? -4.656 -2.680 -11.362 1.00 94.44 103 TYR A O 1
ATOM 829 N N . TYR A 1 104 ? -4.019 -3.622 -9.422 1.00 95.56 104 TYR A N 1
ATOM 830 C CA . TYR A 1 104 ? -4.977 -2.902 -8.593 1.00 95.56 104 TYR A CA 1
ATOM 831 C C . TYR A 1 104 ? -4.751 -1.383 -8.642 1.00 95.56 104 TYR A C 1
ATOM 833 O O . TYR A 1 104 ? -5.686 -0.631 -8.923 1.00 95.56 104 TYR A O 1
ATOM 841 N N . LEU A 1 105 ? -3.516 -0.918 -8.451 1.00 96.44 105 LEU A N 1
ATOM 842 C CA . LEU A 1 105 ? -3.157 0.501 -8.453 1.00 96.44 105 LEU A CA 1
ATOM 843 C C . LEU A 1 105 ? -3.454 1.175 -9.799 1.00 96.44 105 LEU A C 1
ATOM 845 O O . LEU A 1 105 ? -3.969 2.298 -9.808 1.00 96.44 105 LEU A O 1
ATOM 849 N N . LYS A 1 106 ? -3.225 0.488 -10.928 1.00 95.06 106 LYS A N 1
ATOM 850 C CA . LYS A 1 106 ? -3.642 0.969 -12.258 1.00 95.06 106 LYS A CA 1
ATOM 851 C C . LYS A 1 106 ? -5.156 1.132 -12.343 1.00 95.06 106 LYS A C 1
ATOM 853 O O . LYS A 1 106 ? -5.641 2.195 -12.725 1.00 95.06 106 LYS A O 1
ATOM 858 N N . LYS A 1 107 ? -5.923 0.119 -11.917 1.00 94.94 107 LYS A N 1
ATOM 859 C CA . LYS A 1 107 ? -7.399 0.170 -11.902 1.00 94.94 107 LYS A CA 1
ATOM 860 C C . LYS A 1 107 ? -7.937 1.315 -11.032 1.00 94.94 107 LYS A C 1
ATOM 862 O O . LYS A 1 107 ? -9.016 1.837 -11.301 1.00 94.94 107 LYS A O 1
ATOM 867 N N . ARG A 1 108 ? -7.194 1.715 -9.995 1.00 96.62 108 ARG A N 1
ATOM 868 C CA . ARG A 1 108 ? -7.521 2.827 -9.084 1.00 96.62 108 ARG A CA 1
ATOM 869 C C . ARG A 1 108 ? -6.948 4.185 -9.514 1.00 96.62 108 ARG A C 1
ATOM 871 O O . ARG A 1 108 ? -7.132 5.166 -8.787 1.00 96.62 108 ARG A O 1
ATOM 878 N N . ASN A 1 109 ? -6.272 4.248 -10.666 1.00 95.31 109 ASN A N 1
ATOM 879 C CA . ASN A 1 109 ? -5.567 5.428 -11.178 1.00 95.31 109 ASN A CA 1
ATOM 880 C C . ASN A 1 109 ? -4.585 6.034 -10.152 1.00 95.31 109 ASN A C 1
ATOM 882 O O . ASN A 1 109 ? -4.438 7.251 -10.050 1.00 95.31 109 ASN A O 1
ATOM 886 N N . VAL A 1 110 ? -3.953 5.176 -9.346 1.00 96.56 110 VAL A N 1
ATOM 887 C CA . VAL A 1 110 ? -2.878 5.564 -8.418 1.00 96.56 110 VAL A CA 1
ATOM 888 C C . VAL A 1 110 ? -1.545 5.643 -9.160 1.00 96.56 110 VAL A C 1
ATOM 890 O O . VAL A 1 110 ? -0.711 6.472 -8.823 1.00 96.56 110 VAL A O 1
ATOM 893 N N . ILE A 1 111 ? -1.371 4.833 -10.204 1.00 95.12 111 ILE A N 1
ATOM 894 C CA . ILE A 1 111 ? -0.222 4.858 -11.118 1.00 95.12 111 ILE A CA 1
ATOM 895 C C . ILE A 1 111 ? -0.712 4.957 -12.574 1.00 95.12 111 ILE A C 1
ATOM 897 O O . ILE A 1 111 ? -1.920 4.940 -12.835 1.00 95.12 111 ILE A O 1
ATOM 901 N N . ASP A 1 112 ? 0.207 5.152 -13.521 1.00 89.31 112 ASP A N 1
ATOM 902 C CA . ASP A 1 112 ? -0.062 5.058 -14.970 1.00 89.31 112 ASP A CA 1
ATOM 903 C C . ASP A 1 112 ? -0.307 3.618 -15.423 1.00 89.31 112 ASP A C 1
ATOM 905 O O . ASP A 1 112 ? 0.344 2.698 -14.880 1.00 89.31 112 ASP A O 1
#

pLDDT: mean 87.35, std 10.35, range [58.75, 97.94]

Foldseek 3Di:
DDDDDLDDFAFDDDPVPDGLAGDWPDFDALVLLCCLQCVLFVFADDDPVNDPDPVVVVVVSVVSSVQVRCRRNRVDDPVSVVVVSVVGDPDDGDPCSVVVSSSSCVVVVRTD

Secondary structure (DSSP, 8-state):
----------EEE-TTS-EEEE--SSPPPHHHHHHIIIIIS-PPPP-GGGSSSHHHHHHHHHHHHHHHHHHHTTSS-HHHHHHHHHHH-SPPPPTTHHHHHHHHHHHTTS--

Radius of gyration: 14.71 Å; chains: 1; bounding box: 35×28×44 Å